Protein AF-A0A819SIY5-F1 (afdb_monomer)

Sequence (99 aa):
MLTITQLSLVILCLYASFCVIHGASVYQMNEEIRQGRAPKTIKRIDAANPDLFDRFIHAHFSGDENLALYINGEWKHGSKTLTNAEKTWLKNNGWKNIG

Structure (mmCIF, N/CA/C/O backbone):
data_AF-A0A819SIY5-F1
#
_entry.id   AF-A0A819SIY5-F1
#
loop_
_atom_site.group_PDB
_atom_site.id
_atom_site.type_symbol
_atom_site.label_atom_id
_atom_site.label_alt_id
_atom_site.label_comp_id
_atom_site.label_asym_id
_atom_site.label_entity_id
_atom_site.label_seq_id
_atom_site.pdbx_PDB_ins_code
_atom_site.Cartn_x
_atom_site.Cartn_y
_atom_site.Cartn_z
_atom_site.occupancy
_atom_site.B_iso_or_equiv
_atom_site.auth_seq_id
_atom_site.auth_comp_id
_atom_site.auth_asym_id
_atom_site.auth_atom_id
_atom_site.pdbx_PDB_model_num
ATOM 1 N N . MET A 1 1 ? 20.844 -46.512 15.394 1.00 36.50 1 MET A N 1
ATOM 2 C CA . MET A 1 1 ? 21.636 -45.265 15.372 1.00 36.50 1 MET A CA 1
ATOM 3 C C . MET A 1 1 ? 21.038 -44.385 14.279 1.00 36.50 1 MET A C 1
ATOM 5 O O . MET A 1 1 ? 21.152 -44.744 13.118 1.00 36.50 1 MET A O 1
ATOM 9 N N . LEU A 1 2 ? 20.273 -43.349 14.636 1.00 39.25 2 LEU A N 1
ATOM 10 C CA . LEU A 1 2 ? 19.668 -42.416 13.674 1.00 39.25 2 LEU A CA 1
ATOM 11 C C . LEU A 1 2 ? 20.675 -41.294 13.408 1.00 39.25 2 LEU A C 1
ATOM 13 O O . LEU A 1 2 ? 20.932 -40.491 14.301 1.00 39.25 2 LEU A O 1
ATOM 17 N N . THR A 1 3 ? 21.256 -41.248 12.211 1.00 39.16 3 THR A N 1
ATOM 18 C CA . THR A 1 3 ? 22.116 -40.139 11.778 1.00 39.16 3 THR A CA 1
ATOM 19 C C . THR A 1 3 ? 21.435 -39.374 10.653 1.00 39.16 3 THR A C 1
ATOM 21 O O . THR A 1 3 ? 21.157 -39.908 9.583 1.00 39.16 3 THR A O 1
ATOM 24 N N . ILE A 1 4 ? 21.137 -38.119 10.968 1.00 52.00 4 ILE A N 1
ATOM 25 C CA . ILE A 1 4 ? 20.565 -37.070 10.129 1.00 52.00 4 ILE A CA 1
ATOM 26 C C . ILE A 1 4 ? 21.578 -36.693 9.047 1.00 52.00 4 ILE A C 1
ATOM 28 O O . ILE A 1 4 ? 22.659 -36.246 9.405 1.00 52.00 4 ILE A O 1
ATOM 32 N N . THR A 1 5 ? 21.206 -36.771 7.769 1.00 42.28 5 THR A N 1
ATOM 33 C CA . THR A 1 5 ? 21.735 -35.895 6.704 1.00 42.28 5 THR A CA 1
ATOM 34 C C . THR A 1 5 ? 20.805 -35.935 5.490 1.00 42.28 5 THR A C 1
ATOM 36 O O . THR A 1 5 ? 21.053 -36.585 4.478 1.00 42.28 5 THR A O 1
ATOM 39 N N . GLN A 1 6 ? 19.693 -35.206 5.588 1.00 43.81 6 GLN A N 1
ATOM 40 C CA . GLN A 1 6 ? 18.851 -34.884 4.441 1.00 43.81 6 GLN A CA 1
ATOM 41 C C . GLN A 1 6 ? 19.560 -33.795 3.619 1.00 43.81 6 GLN A C 1
ATOM 43 O O . GLN A 1 6 ? 19.373 -32.603 3.837 1.00 43.81 6 GLN A O 1
ATOM 48 N N . LEU A 1 7 ? 20.439 -34.218 2.711 1.00 43.56 7 LEU A N 1
ATOM 49 C CA . LEU A 1 7 ? 21.187 -33.335 1.818 1.00 43.56 7 LEU A CA 1
ATOM 50 C C . LEU A 1 7 ? 21.137 -33.910 0.403 1.00 43.56 7 LEU A C 1
ATOM 52 O O . LEU A 1 7 ? 22.104 -34.481 -0.082 1.00 43.56 7 LEU A O 1
ATOM 56 N N . SER A 1 8 ? 19.968 -33.836 -0.235 1.00 45.66 8 SER A N 1
ATOM 57 C CA . SER A 1 8 ? 19.779 -34.138 -1.664 1.00 45.66 8 SER A CA 1
ATOM 58 C C . SER A 1 8 ? 18.423 -33.609 -2.148 1.00 45.66 8 SER A C 1
ATOM 60 O O . SER A 1 8 ? 17.558 -34.373 -2.553 1.00 45.66 8 SER A O 1
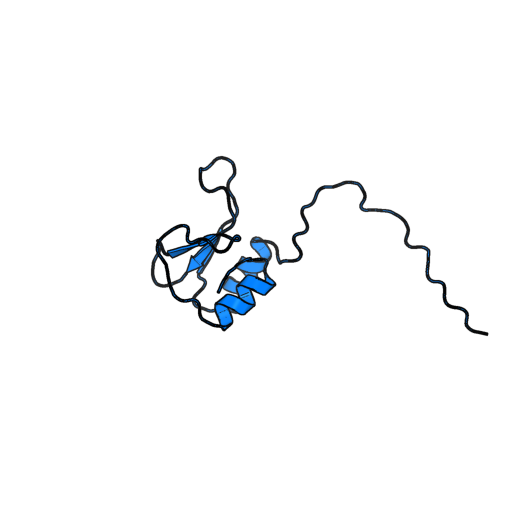ATOM 62 N N . LEU A 1 9 ? 18.219 -32.291 -2.104 1.00 42.25 9 LEU A N 1
ATOM 63 C CA . LEU A 1 9 ? 17.359 -31.625 -3.091 1.00 42.25 9 LEU A CA 1
ATOM 64 C C . LEU A 1 9 ? 18.139 -30.433 -3.648 1.00 42.25 9 LEU A C 1
ATOM 66 O O . LEU A 1 9 ? 17.956 -29.266 -3.319 1.00 42.25 9 LEU A O 1
ATOM 70 N N . VAL A 1 10 ? 19.152 -30.827 -4.400 1.00 38.56 10 VAL A N 1
ATOM 71 C CA . VAL A 1 10 ? 20.087 -30.010 -5.149 1.00 38.56 10 VAL A CA 1
ATOM 72 C C . VAL A 1 10 ? 19.367 -29.530 -6.417 1.00 38.56 10 VAL A C 1
ATOM 74 O O . VAL A 1 10 ? 18.810 -30.340 -7.146 1.00 38.56 10 VAL A O 1
ATOM 77 N N . ILE A 1 11 ? 19.442 -28.221 -6.677 1.00 48.94 11 ILE A N 1
ATOM 78 C CA . ILE A 1 11 ? 19.395 -27.592 -8.010 1.00 48.94 11 ILE A CA 1
ATOM 79 C C . ILE A 1 11 ? 18.053 -27.660 -8.756 1.00 48.94 11 ILE A C 1
ATOM 81 O O . ILE A 1 11 ? 17.778 -28.598 -9.492 1.00 48.94 11 ILE A O 1
ATOM 85 N N . LEU A 1 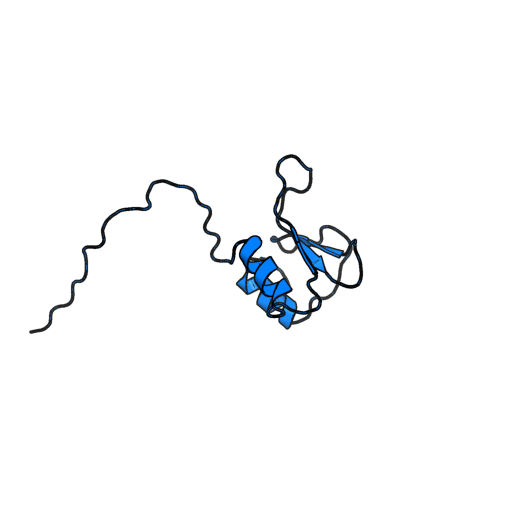12 ? 17.297 -26.559 -8.678 1.00 37.31 12 LEU A N 1
ATOM 86 C CA . LEU A 1 12 ? 16.629 -25.928 -9.830 1.00 37.31 12 LEU A CA 1
AT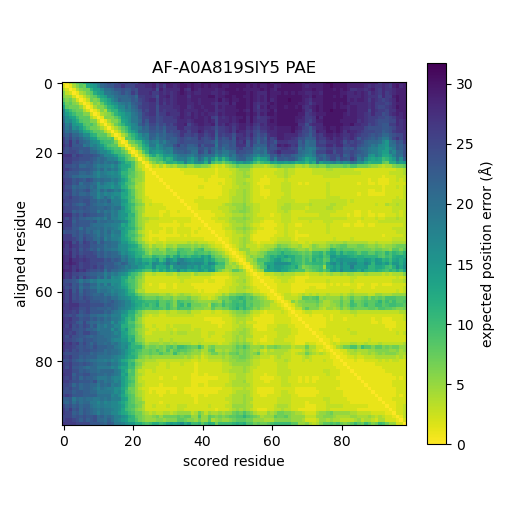OM 87 C C . LEU A 1 12 ? 16.023 -24.583 -9.402 1.00 37.31 12 LEU A C 1
ATOM 89 O O . LEU A 1 12 ? 14.826 -24.476 -9.189 1.00 37.31 12 LEU A O 1
ATOM 93 N N . CYS A 1 13 ? 16.857 -23.554 -9.225 1.00 41.12 13 CYS A N 1
ATOM 94 C CA . CYS A 1 13 ? 16.399 -22.155 -9.320 1.00 41.12 13 CYS A CA 1
ATOM 95 C C . CYS A 1 13 ? 17.559 -21.159 -9.514 1.00 41.12 13 CYS A C 1
ATOM 97 O O . CYS A 1 13 ? 17.509 -20.026 -9.053 1.00 41.12 13 CYS A O 1
ATOM 99 N N . LEU A 1 14 ? 18.620 -21.573 -10.218 1.00 41.28 14 LEU A N 1
ATOM 100 C CA . LEU A 1 14 ? 19.711 -20.680 -10.640 1.00 41.28 14 LEU A CA 1
ATOM 101 C C . LEU A 1 14 ? 19.414 -19.924 -11.954 1.00 41.28 14 LEU A C 1
ATOM 103 O O . LEU A 1 14 ? 20.293 -19.254 -12.476 1.00 41.28 14 LEU A O 1
ATOM 107 N N . TYR A 1 15 ? 18.190 -19.983 -12.487 1.00 44.88 15 TYR A N 1
ATOM 108 C CA . TYR A 1 15 ? 17.820 -19.308 -13.737 1.00 44.88 15 TYR A CA 1
ATOM 109 C C . TYR A 1 15 ? 16.434 -18.676 -13.651 1.00 44.88 15 TYR A C 1
ATOM 111 O O . TYR A 1 15 ? 15.477 -19.141 -14.255 1.00 44.88 15 TYR A O 1
ATOM 119 N N . ALA A 1 16 ? 16.339 -17.611 -12.868 1.00 43.00 16 ALA A N 1
ATOM 120 C CA . ALA A 1 16 ? 15.581 -16.416 -13.207 1.00 43.00 16 ALA A CA 1
ATOM 121 C C . ALA A 1 16 ? 15.811 -15.419 -12.078 1.00 43.00 16 ALA A C 1
ATOM 123 O O . ALA A 1 16 ? 15.543 -15.720 -10.916 1.00 43.00 16 ALA A O 1
ATOM 124 N N . SER A 1 17 ? 16.250 -14.211 -12.412 1.00 45.28 17 SER A N 1
ATOM 125 C CA . SER A 1 17 ? 16.080 -13.047 -11.546 1.00 45.28 17 SER A CA 1
ATOM 126 C C . SER A 1 17 ? 14.587 -12.712 -11.438 1.00 45.28 17 SER A C 1
ATOM 128 O O . SER A 1 17 ? 14.141 -11.652 -11.863 1.00 45.28 17 SER A O 1
ATOM 130 N N . PHE A 1 18 ? 13.787 -13.626 -10.887 1.00 41.88 18 PHE A N 1
ATOM 131 C CA . PHE A 1 18 ? 12.553 -13.260 -10.225 1.00 41.88 18 PHE A CA 1
ATOM 132 C C . PHE A 1 18 ? 12.990 -12.626 -8.919 1.00 41.88 18 PHE A C 1
ATOM 134 O O . PHE A 1 18 ? 13.475 -13.292 -8.007 1.00 41.88 18 PHE A O 1
ATOM 141 N N . CYS A 1 19 ? 12.868 -11.306 -8.865 1.00 38.78 19 CYS A N 1
ATOM 142 C CA . CYS A 1 19 ? 12.917 -10.547 -7.634 1.00 38.78 19 CYS A CA 1
ATOM 143 C C . CYS A 1 19 ? 11.758 -11.031 -6.746 1.00 38.78 19 CYS A C 1
ATOM 14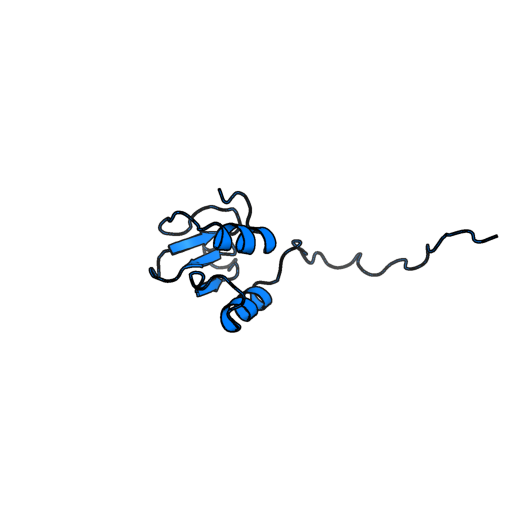5 O O . CYS A 1 19 ? 10.690 -10.424 -6.709 1.00 38.78 19 CYS A O 1
ATOM 147 N N . VAL A 1 20 ? 11.934 -12.172 -6.075 1.00 43.22 20 VAL A N 1
ATOM 148 C CA . VAL A 1 20 ? 11.107 -12.574 -4.943 1.00 43.22 20 VAL A CA 1
ATOM 149 C C . VAL A 1 20 ? 11.515 -11.641 -3.812 1.00 43.22 20 VAL A C 1
ATOM 151 O O . VAL A 1 20 ? 12.336 -11.964 -2.955 1.00 43.22 20 VAL A O 1
ATOM 154 N N . ILE A 1 21 ? 10.968 -10.425 -3.838 1.00 45.47 21 ILE A N 1
ATOM 155 C CA . ILE A 1 21 ? 10.759 -9.694 -2.598 1.00 45.47 21 ILE A CA 1
ATOM 156 C C . ILE A 1 21 ? 9.909 -10.634 -1.741 1.00 45.47 21 ILE A C 1
ATOM 158 O O . ILE A 1 21 ? 8.937 -11.206 -2.223 1.00 45.47 21 ILE A O 1
ATOM 162 N N . HIS A 1 22 ? 10.308 -10.832 -0.492 1.00 48.94 22 HIS A N 1
ATOM 163 C CA . HIS A 1 22 ? 9.665 -11.685 0.511 1.00 48.94 22 HIS A CA 1
ATOM 164 C C . HIS A 1 22 ? 8.248 -11.190 0.925 1.00 48.94 22 HIS A C 1
ATOM 166 O O . HIS A 1 22 ? 7.875 -11.283 2.088 1.00 48.94 22 HIS A O 1
ATOM 172 N N . GLY A 1 23 ? 7.476 -10.617 -0.005 1.00 55.53 23 GLY A N 1
ATOM 173 C CA . GLY A 1 23 ? 6.130 -10.071 0.162 1.00 55.53 23 GLY A CA 1
ATOM 174 C C . GLY A 1 23 ? 5.215 -10.521 -0.982 1.00 55.53 23 GLY A C 1
ATOM 175 O O . GLY A 1 23 ? 5.687 -10.954 -2.036 1.00 55.53 23 GLY A O 1
ATOM 176 N N . ALA A 1 24 ? 3.902 -10.467 -0.760 1.00 65.75 24 ALA A N 1
ATOM 177 C CA . ALA A 1 24 ? 2.918 -10.900 -1.744 1.00 65.75 24 ALA A CA 1
ATOM 178 C C . ALA A 1 24 ? 3.020 -10.081 -3.046 1.00 65.75 24 ALA A C 1
ATOM 180 O O . ALA A 1 24 ? 3.326 -8.889 -3.038 1.00 65.75 24 ALA A O 1
ATOM 181 N N . SER A 1 25 ? 2.739 -10.713 -4.186 1.00 86.25 25 SER A N 1
ATOM 182 C CA . SER A 1 25 ? 2.609 -10.005 -5.466 1.00 86.25 25 SER A CA 1
ATOM 183 C C . SER A 1 25 ? 1.472 -8.975 -5.413 1.00 86.25 25 SER A C 1
ATOM 185 O O . SER A 1 25 ? 0.484 -9.169 -4.705 1.00 86.25 25 SER A O 1
ATOM 187 N N . VAL A 1 26 ? 1.552 -7.916 -6.230 1.00 91.62 26 VAL A N 1
ATOM 188 C CA . VAL A 1 26 ? 0.487 -6.895 -6.352 1.00 91.62 26 VAL A CA 1
ATOM 189 C C . VAL A 1 26 ? -0.886 -7.534 -6.589 1.00 91.62 26 VAL A C 1
ATOM 191 O O . VAL A 1 26 ? -1.884 -7.115 -6.007 1.00 91.62 26 VAL A O 1
ATOM 194 N N . TYR A 1 27 ? -0.932 -8.594 -7.399 1.00 91.50 27 TYR A N 1
ATOM 195 C CA . TYR A 1 27 ? -2.145 -9.372 -7.634 1.00 91.50 27 TYR A CA 1
ATOM 196 C C . TYR A 1 27 ? -2.698 -10.002 -6.345 1.00 91.50 27 TYR A C 1
ATOM 198 O O . TYR A 1 27 ? -3.869 -9.815 -6.026 1.00 91.50 27 TYR A O 1
ATOM 206 N N . GLN A 1 28 ? -1.858 -10.702 -5.575 1.00 92.94 28 GLN A N 1
ATOM 207 C CA . GLN A 1 28 ? -2.264 -11.313 -4.303 1.00 92.94 28 GLN A CA 1
ATOM 208 C C . GLN A 1 28 ? -2.754 -10.264 -3.297 1.00 92.94 28 GLN A C 1
ATOM 210 O O . GLN A 1 28 ? -3.773 -10.479 -2.645 1.00 92.94 28 GLN A O 1
ATOM 215 N N . MET A 1 29 ? -2.082 -9.114 -3.211 1.00 95.12 29 MET A N 1
ATOM 216 C CA . MET A 1 29 ? -2.500 -8.017 -2.334 1.00 95.12 29 MET A CA 1
ATOM 217 C C . MET A 1 29 ? -3.866 -7.449 -2.738 1.00 95.12 29 MET A C 1
ATOM 219 O O . MET A 1 29 ? -4.725 -7.236 -1.885 1.00 95.12 29 MET A O 1
ATOM 223 N N . ASN A 1 30 ? -4.101 -7.238 -4.035 1.00 96.12 30 ASN A N 1
ATOM 224 C CA . ASN A 1 30 ? -5.403 -6.787 -4.529 1.00 96.12 30 ASN A CA 1
ATOM 225 C C . ASN A 1 30 ? -6.504 -7.830 -4.295 1.00 96.12 30 ASN A C 1
ATOM 227 O O . ASN A 1 30 ? -7.632 -7.461 -3.972 1.00 96.12 30 ASN A O 1
ATOM 231 N N . GLU A 1 31 ? -6.183 -9.123 -4.362 1.00 95.81 31 GLU A N 1
ATOM 232 C CA . GLU A 1 31 ? -7.114 -10.179 -3.966 1.00 95.81 31 GLU A CA 1
ATOM 233 C C . GLU A 1 31 ? -7.428 -10.154 -2.465 1.00 95.81 31 GLU A C 1
ATOM 235 O O . GLU A 1 31 ? -8.583 -10.325 -2.083 1.00 95.81 31 GLU A O 1
ATOM 240 N N . GLU A 1 32 ? -6.453 -9.885 -1.593 1.00 95.44 32 GLU A N 1
ATOM 241 C CA . GLU A 1 32 ? -6.716 -9.686 -0.162 1.00 95.44 32 GLU A CA 1
ATOM 242 C C . GLU A 1 32 ? -7.610 -8.476 0.107 1.00 95.44 32 GLU A C 1
ATOM 244 O O . GLU A 1 32 ? -8.509 -8.560 0.946 1.00 95.44 32 GLU A O 1
ATOM 249 N N . ILE A 1 33 ? -7.400 -7.374 -0.618 1.00 96.12 33 ILE A N 1
ATOM 250 C CA . ILE A 1 33 ? -8.255 -6.184 -0.548 1.00 96.12 33 ILE A CA 1
ATOM 251 C C . ILE A 1 33 ? -9.680 -6.539 -0.978 1.00 96.12 33 ILE A C 1
ATOM 253 O O . ILE A 1 33 ? -10.628 -6.293 -0.231 1.00 96.12 33 ILE A O 1
ATOM 257 N N . ARG A 1 34 ? -9.838 -7.196 -2.133 1.00 96.00 34 ARG A N 1
ATOM 258 C CA . ARG A 1 34 ? -11.140 -7.630 -2.660 1.00 96.00 34 ARG A CA 1
ATOM 259 C C . ARG A 1 34 ? -11.868 -8.576 -1.702 1.00 96.00 34 ARG A C 1
ATOM 261 O O . ARG A 1 34 ? -13.087 -8.515 -1.577 1.00 96.00 34 ARG A O 1
ATOM 268 N N . GLN A 1 35 ? -11.124 -9.446 -1.023 1.00 96.38 35 GLN A N 1
ATOM 269 C CA . GLN A 1 35 ? -11.646 -10.404 -0.045 1.00 96.38 35 GLN A CA 1
ATOM 270 C C . GLN A 1 35 ? -11.847 -9.787 1.353 1.00 96.38 35 GLN A C 1
ATOM 272 O O . GLN A 1 35 ? -12.300 -10.481 2.261 1.00 96.38 35 GLN A O 1
ATOM 277 N N . GLY A 1 36 ? -11.521 -8.503 1.549 1.00 95.06 36 GLY A N 1
ATOM 278 C CA . GLY A 1 36 ? -11.675 -7.800 2.826 1.00 95.06 36 GLY A CA 1
ATOM 279 C C . GLY A 1 36 ? -10.688 -8.236 3.913 1.00 95.06 36 GLY A C 1
ATOM 280 O O . GLY A 1 36 ? -10.940 -7.999 5.093 1.00 95.06 36 GLY A O 1
ATOM 281 N N . ARG A 1 37 ? -9.581 -8.886 3.533 1.00 94.31 37 ARG A N 1
ATOM 282 C CA . ARG A 1 37 ? -8.498 -9.29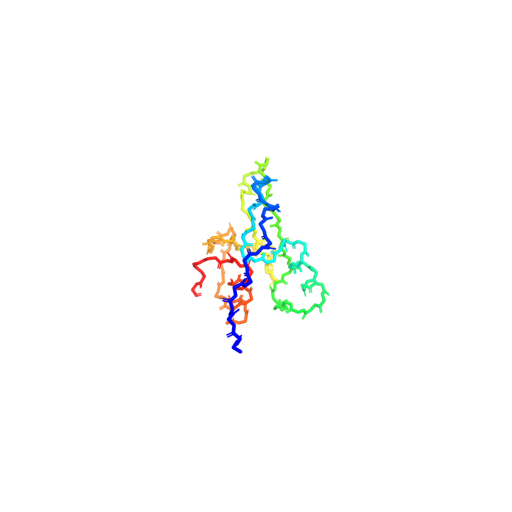5 4.443 1.00 94.31 37 ARG A CA 1
ATOM 283 C C . ARG A 1 37 ? -7.439 -8.211 4.643 1.00 94.31 37 ARG A C 1
ATOM 285 O O . ARG A 1 37 ? -6.684 -8.278 5.609 1.00 94.31 37 ARG A O 1
ATOM 292 N N . ALA A 1 38 ? -7.400 -7.215 3.763 1.00 96.06 38 ALA A N 1
ATOM 293 C CA . ALA A 1 38 ? -6.604 -6.009 3.955 1.00 96.06 38 ALA A CA 1
ATOM 294 C C . ALA A 1 38 ? -7.357 -4.967 4.812 1.00 96.06 38 ALA A C 1
ATOM 296 O O . ALA A 1 38 ? -8.590 -5.006 4.906 1.00 96.06 38 ALA A O 1
ATOM 297 N N . PRO A 1 39 ? -6.652 -3.995 5.420 1.00 96.25 39 PRO A N 1
ATOM 298 C CA . PRO A 1 39 ? -7.287 -2.843 6.053 1.00 96.25 39 PRO A CA 1
ATOM 299 C C . PRO A 1 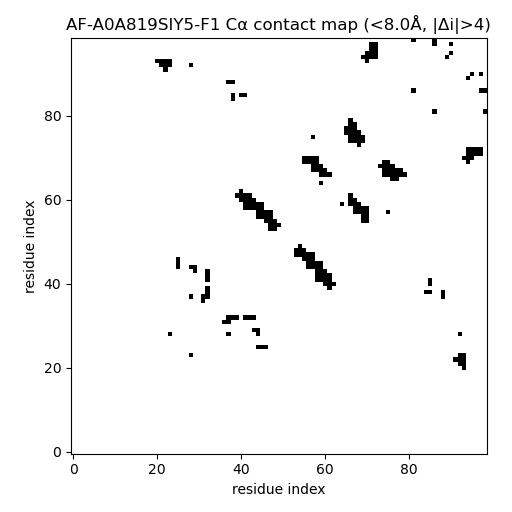39 ? -8.260 -2.135 5.098 1.00 96.25 39 PRO A C 1
ATOM 301 O O . PRO A 1 39 ? -7.891 -1.786 3.980 1.00 96.25 39 PRO A O 1
ATOM 304 N N . LYS A 1 40 ? -9.490 -1.861 5.555 1.00 93.81 40 LYS A N 1
ATOM 305 C CA . LYS A 1 40 ? -10.569 -1.252 4.738 1.00 93.81 40 LYS A CA 1
ATOM 306 C C . LYS A 1 40 ? -10.218 0.119 4.143 1.00 93.81 40 LYS A C 1
ATOM 308 O O . LYS A 1 40 ? -10.880 0.602 3.227 1.00 93.81 40 LYS A O 1
ATOM 313 N N . THR A 1 41 ? -9.217 0.776 4.714 1.00 94.12 41 THR A N 1
ATOM 314 C CA . THR A 1 41 ? -8.702 2.072 4.279 1.00 94.12 41 THR A CA 1
ATOM 315 C C . THR A 1 41 ? -7.707 1.967 3.127 1.00 94.12 41 THR A C 1
ATOM 317 O O . THR A 1 41 ? -7.329 3.003 2.596 1.00 94.12 41 THR A O 1
ATOM 320 N N . ILE A 1 42 ? -7.291 0.766 2.721 1.00 95.00 42 ILE A N 1
ATOM 321 C CA . ILE A 1 42 ? -6.471 0.533 1.529 1.00 95.00 42 ILE A CA 1
ATOM 322 C C . ILE A 1 42 ? -7.407 0.124 0.389 1.00 95.00 42 ILE A C 1
ATOM 324 O O . ILE A 1 42 ? -8.106 -0.883 0.478 1.00 95.00 42 ILE A O 1
ATOM 328 N N . LYS A 1 43 ? -7.433 0.927 -0.679 1.00 95.69 43 LYS A N 1
ATOM 329 C CA . LYS A 1 43 ? -8.359 0.780 -1.811 1.00 95.69 43 LYS A CA 1
ATOM 330 C C . LYS A 1 43 ? -7.832 -0.189 -2.865 1.00 95.69 43 LY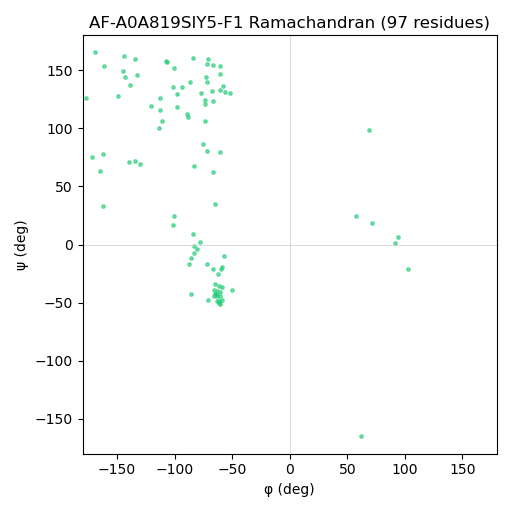S A C 1
ATOM 332 O O . LYS A 1 43 ? -8.611 -0.963 -3.411 1.00 95.69 43 LYS A O 1
ATOM 337 N N . ARG A 1 44 ? -6.539 -0.103 -3.190 1.00 95.00 44 ARG A N 1
ATOM 338 C CA . ARG A 1 44 ? -5.846 -0.962 -4.166 1.00 95.00 44 ARG A CA 1
ATOM 339 C C . ARG A 1 44 ? -4.334 -0.762 -4.105 1.00 95.00 44 ARG A C 1
ATOM 341 O O . ARG A 1 44 ? -3.860 0.242 -3.570 1.00 95.00 44 ARG A O 1
ATOM 348 N N . ILE A 1 45 ? -3.609 -1.686 -4.719 1.00 95.19 45 ILE A N 1
ATOM 349 C CA . ILE A 1 45 ? -2.177 -1.596 -4.995 1.00 95.19 45 ILE A CA 1
ATOM 350 C C . ILE A 1 45 ? -1.974 -1.492 -6.501 1.00 95.19 45 ILE A C 1
ATOM 352 O O . ILE A 1 45 ? -2.431 -2.361 -7.247 1.00 95.19 45 ILE A O 1
ATOM 356 N N . ASP A 1 46 ? -1.248 -0.466 -6.928 1.00 92.31 46 ASP A N 1
ATOM 357 C CA . ASP A 1 46 ? -0.874 -0.281 -8.326 1.00 92.31 46 ASP A CA 1
ATOM 358 C C . ASP A 1 46 ? 0.582 -0.737 -8.516 1.00 92.31 46 ASP A C 1
ATOM 360 O O . ASP A 1 46 ? 1.462 -0.471 -7.688 1.00 92.31 46 ASP A O 1
ATOM 364 N N . ALA A 1 47 ? 0.828 -1.487 -9.592 1.00 89.94 47 ALA A N 1
ATOM 365 C CA . ALA A 1 47 ? 2.164 -1.950 -9.946 1.00 89.94 47 ALA A CA 1
ATOM 366 C C . ALA A 1 47 ? 3.023 -0.792 -10.471 1.00 89.94 47 ALA A C 1
ATOM 368 O O . ALA A 1 47 ? 2.502 0.186 -11.005 1.00 89.94 47 ALA A O 1
ATOM 369 N N . ALA A 1 48 ? 4.346 -0.928 -10.358 1.00 86.06 48 ALA A N 1
ATOM 370 C CA . ALA A 1 48 ? 5.261 -0.005 -11.018 1.00 86.06 48 ALA A CA 1
ATOM 371 C C . ALA A 1 48 ? 5.040 -0.060 -12.535 1.00 86.06 48 ALA A C 1
ATOM 373 O O . ALA A 1 48 ? 4.993 -1.151 -13.110 1.00 86.06 48 ALA A O 1
ATOM 374 N N . ASN A 1 49 ? 4.945 1.103 -13.177 1.00 81.12 49 ASN A N 1
ATOM 375 C CA . ASN A 1 49 ? 4.933 1.193 -14.628 1.00 81.12 49 ASN A CA 1
ATOM 376 C C . ASN A 1 49 ? 6.248 1.844 -15.083 1.00 81.12 49 ASN A C 1
ATOM 378 O O . ASN A 1 49 ? 6.415 3.047 -14.889 1.00 81.12 49 ASN A O 1
ATOM 382 N N . PRO A 1 50 ? 7.190 1.077 -15.660 1.00 70.50 50 PRO A N 1
ATOM 383 C CA . PRO A 1 50 ? 8.498 1.599 -16.052 1.00 70.50 50 PRO A CA 1
ATOM 384 C C . PRO A 1 50 ? 8.430 2.624 -17.195 1.00 70.50 50 PRO A C 1
ATOM 386 O O . PRO A 1 50 ? 9.353 3.426 -17.325 1.00 70.50 50 PRO A O 1
ATOM 389 N N . ASP A 1 51 ? 7.348 2.625 -17.979 1.00 73.88 51 ASP A N 1
ATOM 390 C CA . ASP A 1 51 ? 7.140 3.548 -19.102 1.00 73.88 51 ASP A CA 1
ATOM 391 C C . ASP A 1 51 ? 6.524 4.883 -18.656 1.00 73.88 51 ASP A C 1
ATOM 393 O O . ASP A 1 51 ? 6.485 5.854 -19.412 1.00 73.88 51 ASP A O 1
ATOM 397 N N . LEU A 1 52 ? 6.051 4.952 -17.410 1.00 65.00 52 LEU A N 1
ATOM 398 C CA . LEU A 1 52 ? 5.547 6.166 -16.787 1.00 65.00 52 LEU A CA 1
ATOM 399 C C . LEU A 1 52 ? 6.556 6.650 -15.738 1.00 65.00 52 LEU A C 1
ATOM 401 O O . LEU A 1 52 ? 7.336 5.884 -15.178 1.00 65.00 52 LEU A O 1
ATOM 405 N N . PHE A 1 53 ? 6.512 7.938 -15.390 1.00 61.72 53 PHE A N 1
ATOM 406 C CA . PHE A 1 53 ? 7.289 8.477 -14.260 1.00 61.72 53 PHE A CA 1
ATOM 407 C C . PHE A 1 53 ? 6.989 7.770 -12.915 1.00 61.72 53 PHE A C 1
ATOM 409 O O . PHE A 1 53 ? 7.709 7.971 -11.937 1.00 61.72 53 PHE A O 1
ATOM 416 N N . ASP A 1 54 ? 5.958 6.922 -12.880 1.00 65.81 54 ASP A N 1
ATOM 417 C CA . ASP A 1 54 ? 5.461 6.142 -11.753 1.00 65.81 54 ASP A CA 1
ATOM 418 C C . ASP A 1 54 ? 6.239 4.828 -11.558 1.00 65.81 54 ASP A C 1
ATOM 420 O O . ASP A 1 54 ? 5.754 3.712 -11.766 1.00 65.81 54 ASP A O 1
ATOM 424 N N . ARG A 1 55 ? 7.508 4.987 -11.178 1.00 73.50 55 ARG A N 1
ATOM 425 C CA . ARG A 1 55 ? 8.511 3.911 -11.171 1.00 73.50 55 ARG A CA 1
ATOM 426 C C . ARG A 1 55 ? 8.412 2.937 -9.996 1.00 73.50 55 ARG A C 1
ATOM 428 O O . ARG A 1 55 ? 9.239 2.032 -9.893 1.00 73.50 55 ARG A O 1
ATOM 435 N N . PHE A 1 56 ? 7.430 3.092 -9.111 1.00 87.56 56 PHE A N 1
ATOM 436 C CA . PHE A 1 56 ? 7.322 2.285 -7.900 1.00 87.56 56 PHE A CA 1
ATOM 437 C C . PHE A 1 56 ? 5.910 1.750 -7.685 1.00 87.56 56 PHE A C 1
ATOM 439 O O . PHE A 1 56 ? 4.909 2.416 -7.946 1.00 87.56 56 PHE A O 1
ATOM 446 N N . ILE A 1 57 ? 5.850 0.545 -7.119 1.00 92.19 57 ILE A N 1
ATOM 447 C CA . ILE A 1 57 ? 4.619 -0.004 -6.552 1.00 92.19 57 ILE A CA 1
ATOM 448 C C . ILE A 1 57 ? 4.123 0.965 -5.473 1.00 92.19 57 ILE A C 1
ATOM 450 O O . ILE A 1 57 ? 4.921 1.445 -4.662 1.00 92.19 57 ILE A O 1
ATOM 454 N N . HIS A 1 58 ? 2.822 1.244 -5.449 1.00 93.12 58 HIS A N 1
ATOM 455 C CA . HIS A 1 58 ? 2.226 2.135 -4.457 1.00 93.12 58 HIS A CA 1
ATOM 456 C C . HIS A 1 58 ? 0.825 1.698 -4.035 1.00 93.12 58 HIS A C 1
ATOM 458 O O . HIS A 1 58 ? 0.070 1.098 -4.799 1.00 93.12 58 HIS A O 1
ATOM 464 N N . ALA A 1 59 ? 0.488 2.012 -2.788 1.00 94.88 59 ALA A N 1
ATOM 465 C CA . ALA A 1 59 ? -0.812 1.750 -2.196 1.00 94.88 59 ALA A CA 1
ATOM 466 C C . ALA A 1 59 ? -1.677 3.009 -2.267 1.00 94.88 59 ALA A C 1
ATOM 468 O O . ALA A 1 59 ? -1.237 4.073 -1.835 1.00 94.88 59 ALA A O 1
ATOM 469 N N . HIS A 1 60 ? -2.904 2.873 -2.770 1.00 95.12 60 HIS A N 1
ATOM 470 C CA . HIS A 1 60 ? -3.927 3.922 -2.741 1.00 95.12 60 HIS A CA 1
ATOM 471 C C . HIS A 1 60 ? -4.818 3.756 -1.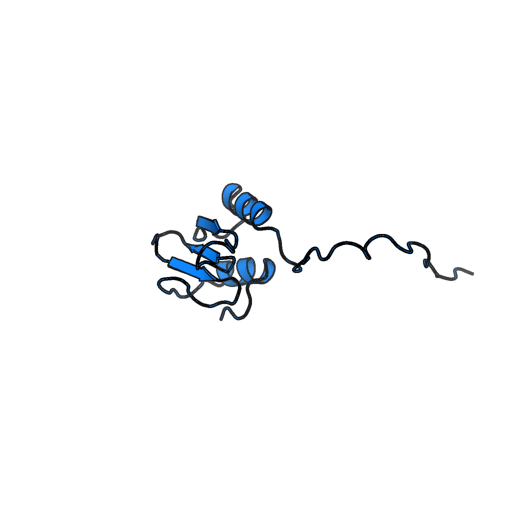518 1.00 95.12 60 HIS A C 1
ATOM 473 O O . HIS A 1 60 ? -5.279 2.647 -1.229 1.00 95.12 60 HIS A O 1
ATOM 479 N N . PHE A 1 61 ? -5.110 4.858 -0.833 1.00 94.88 61 PHE A N 1
ATOM 480 C CA . PHE A 1 61 ? -5.975 4.856 0.343 1.00 94.88 61 PHE A CA 1
ATOM 481 C C . PHE A 1 61 ? -7.394 5.330 0.009 1.00 94.88 61 PHE A C 1
ATOM 483 O O . PHE A 1 61 ? -7.631 6.097 -0.919 1.00 94.88 61 PHE A O 1
ATOM 490 N N . SER A 1 62 ? -8.368 4.843 0.770 1.00 90.38 62 SER A N 1
ATOM 491 C CA . SER A 1 62 ? -9.761 5.277 0.695 1.00 90.38 62 SER A CA 1
ATOM 492 C C . SER A 1 62 ? -9.917 6.680 1.291 1.00 90.38 62 SER A C 1
ATOM 494 O O . SER A 1 62 ? -9.292 6.997 2.302 1.00 90.38 62 SER A O 1
ATOM 496 N N . GLY A 1 63 ? -10.806 7.490 0.711 1.00 81.62 63 GLY A N 1
ATOM 497 C CA . GLY A 1 63 ? -11.155 8.827 1.212 1.00 81.62 63 GLY A CA 1
ATOM 498 C C . GLY A 1 63 ? -10.519 9.988 0.446 1.00 81.62 63 GLY A C 1
ATOM 499 O O . GLY A 1 63 ? -11.078 11.078 0.470 1.00 81.62 63 GLY A O 1
ATOM 500 N N . ASP A 1 64 ? -9.425 9.752 -0.280 1.00 79.56 64 ASP A N 1
ATOM 501 C CA . ASP A 1 64 ? -8.816 10.726 -1.191 1.00 79.56 64 ASP A CA 1
ATOM 502 C C . ASP A 1 64 ? -8.141 9.983 -2.353 1.00 79.56 64 ASP A C 1
ATOM 504 O O . ASP A 1 64 ? -7.353 9.062 -2.141 1.00 79.56 64 ASP A O 1
ATOM 508 N N . GLU A 1 65 ? -8.465 10.361 -3.589 1.00 75.12 65 GLU A N 1
ATOM 509 C CA . GLU A 1 65 ? -7.879 9.750 -4.788 1.00 75.12 65 GLU A CA 1
ATOM 510 C C . GLU A 1 65 ? -6.415 10.155 -5.006 1.00 75.12 65 GLU A C 1
ATOM 512 O O . GLU A 1 65 ? -5.685 9.466 -5.716 1.00 75.12 65 GLU A O 1
ATOM 517 N N . ASN A 1 66 ? -5.970 11.227 -4.346 1.00 84.06 66 ASN A N 1
ATOM 518 C CA . ASN A 1 66 ? -4.602 11.728 -4.365 1.00 84.06 66 ASN A CA 1
ATOM 519 C C . ASN A 1 66 ? -3.813 11.324 -3.114 1.00 84.06 66 ASN A C 1
ATOM 521 O O . ASN A 1 66 ? -2.857 12.002 -2.747 1.00 84.06 66 ASN A O 1
ATOM 525 N N . LEU A 1 67 ? -4.188 10.236 -2.439 1.00 93.00 67 LEU A N 1
ATOM 526 C CA . LEU A 1 67 ? -3.451 9.735 -1.286 1.00 93.00 67 LEU A CA 1
ATOM 527 C C . LEU A 1 67 ? -2.824 8.379 -1.598 1.00 93.00 67 LEU A C 1
ATOM 529 O O . LEU A 1 67 ? -3.481 7.334 -1.547 1.00 93.00 67 LEU A O 1
ATOM 533 N N . ALA A 1 68 ? -1.527 8.409 -1.903 1.00 93.31 68 ALA A N 1
ATOM 534 C CA . ALA A 1 68 ? -0.792 7.236 -2.352 1.00 93.31 68 ALA A CA 1
ATOM 535 C C . ALA A 1 68 ? 0.599 7.139 -1.720 1.00 93.31 68 ALA A C 1
ATOM 537 O O . ALA A 1 68 ? 1.331 8.126 -1.649 1.00 93.31 68 ALA A O 1
ATOM 538 N N . LEU A 1 69 ? 0.976 5.931 -1.299 1.00 94.50 69 LEU A N 1
ATOM 539 C CA . LEU A 1 69 ? 2.236 5.645 -0.610 1.00 94.50 69 LEU A CA 1
ATOM 540 C C . LEU A 1 69 ? 3.069 4.639 -1.399 1.00 94.50 69 LEU A C 1
ATOM 542 O O . LEU A 1 69 ? 2.645 3.495 -1.586 1.00 94.50 69 LEU A O 1
ATOM 546 N N . TYR A 1 70 ? 4.265 5.040 -1.812 1.00 93.31 70 TYR A N 1
ATOM 547 C CA . TYR A 1 70 ? 5.220 4.160 -2.472 1.00 93.31 70 TYR A CA 1
ATOM 548 C C . TYR A 1 70 ? 5.733 3.064 -1.533 1.00 93.31 70 TYR A C 1
ATOM 550 O O . TYR A 1 70 ? 5.787 3.227 -0.313 1.00 93.31 70 TYR A O 1
ATOM 558 N N . ILE A 1 71 ? 6.162 1.942 -2.115 1.00 92.44 71 ILE A N 1
ATOM 559 C CA . ILE A 1 71 ? 6.717 0.784 -1.393 1.00 92.44 71 ILE A CA 1
ATOM 560 C C . ILE A 1 71 ? 7.969 1.111 -0.558 1.00 92.44 71 ILE A C 1
ATOM 562 O O . ILE A 1 71 ? 8.291 0.404 0.396 1.00 92.44 71 ILE A O 1
ATOM 566 N N . ASN A 1 72 ? 8.676 2.197 -0.874 1.00 91.19 72 ASN A N 1
ATOM 567 C CA . ASN A 1 72 ? 9.820 2.681 -0.097 1.00 91.19 72 ASN A CA 1
ATOM 568 C C . ASN A 1 72 ? 9.422 3.500 1.151 1.00 91.19 72 ASN A C 1
ATOM 570 O O . ASN A 1 72 ? 10.311 3.881 1.912 1.00 91.19 72 ASN A O 1
ATOM 574 N N . GLY A 1 73 ? 8.124 3.755 1.351 1.00 91.56 73 GLY A N 1
ATOM 575 C CA . GLY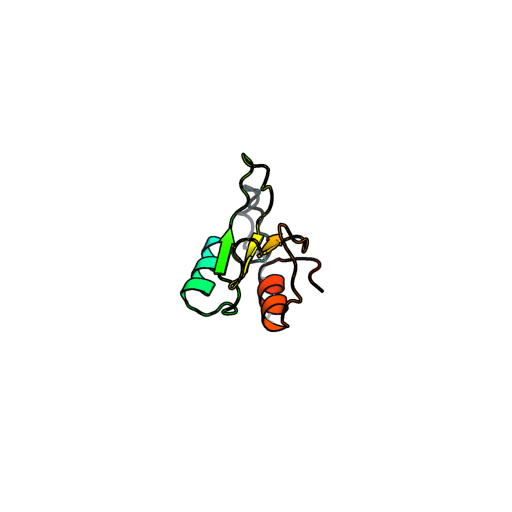 A 1 73 ? 7.582 4.525 2.469 1.00 91.56 73 GLY A CA 1
ATOM 576 C C . GLY A 1 73 ? 7.421 6.023 2.203 1.00 91.56 73 GLY A C 1
ATOM 577 O O . GLY A 1 73 ? 6.970 6.741 3.092 1.00 91.56 73 GLY A O 1
ATOM 578 N N . GLU A 1 74 ? 7.746 6.503 1.002 1.00 92.69 74 GLU A N 1
ATOM 579 C CA . GLU A 1 74 ? 7.538 7.899 0.615 1.00 92.69 74 GLU A CA 1
ATOM 580 C C . GLU A 1 74 ? 6.132 8.116 0.052 1.00 92.69 74 GLU A C 1
ATOM 582 O O . GLU A 1 74 ? 5.605 7.302 -0.712 1.00 92.69 74 GLU A O 1
ATOM 587 N N . TRP A 1 75 ? 5.506 9.234 0.413 1.00 91.69 75 TRP A N 1
ATOM 588 C CA . TRP A 1 75 ? 4.211 9.604 -0.147 1.00 91.69 75 TRP A CA 1
ATOM 589 C C . TRP A 1 75 ? 4.376 10.080 -1.589 1.00 91.69 75 TRP A C 1
ATOM 591 O O . TRP A 1 75 ? 5.114 11.022 -1.867 1.00 91.69 75 TRP A O 1
ATOM 601 N N . LYS A 1 76 ? 3.653 9.436 -2.505 1.00 86.62 76 LYS A N 1
ATOM 602 C CA . LYS A 1 76 ? 3.541 9.848 -3.906 1.00 86.62 76 LYS A CA 1
ATOM 603 C C . LYS A 1 76 ? 2.713 11.124 -4.026 1.00 86.62 76 LYS A C 1
ATOM 605 O O . LYS A 1 76 ? 3.106 12.071 -4.700 1.00 86.62 76 LYS A O 1
ATOM 610 N N . HIS A 1 77 ? 1.564 11.124 -3.361 1.00 84.06 77 HIS A N 1
ATOM 611 C CA . HIS A 1 77 ? 0.641 12.247 -3.290 1.00 84.06 77 HIS A CA 1
ATOM 612 C C . HIS A 1 77 ? 0.024 12.298 -1.889 1.00 84.06 77 HIS A C 1
ATOM 614 O O . HIS A 1 77 ? -0.220 11.251 -1.275 1.00 84.06 77 HIS A O 1
ATOM 620 N N . GLY A 1 78 ? -0.212 13.518 -1.399 1.00 87.25 78 GLY A N 1
ATOM 621 C CA . GLY A 1 78 ? -0.777 13.762 -0.075 1.00 87.25 78 GLY A CA 1
ATOM 622 C C . GLY A 1 78 ? 0.103 13.239 1.063 1.00 87.25 78 GLY A C 1
ATOM 623 O O . GLY A 1 78 ? 1.282 12.946 0.890 1.00 87.25 78 GLY A O 1
ATOM 624 N N . SER A 1 79 ? -0.475 13.144 2.257 1.00 89.62 79 SER A N 1
ATOM 625 C CA . SER A 1 79 ? 0.069 12.340 3.352 1.00 89.62 79 SER A CA 1
ATOM 626 C C . SER A 1 79 ? -1.015 12.075 4.390 1.00 89.62 79 SER A C 1
ATOM 628 O O . SER A 1 79 ? -1.958 12.853 4.536 1.00 89.62 79 SER A O 1
ATOM 630 N N . LYS A 1 80 ? -0.879 10.975 5.131 1.00 91.44 80 LYS A N 1
ATOM 631 C CA . LYS A 1 80 ? -1.669 10.726 6.340 1.00 91.44 80 LYS A CA 1
ATOM 632 C C . LYS A 1 80 ? -0.837 10.008 7.387 1.00 91.44 80 LYS A C 1
ATOM 634 O O . LYS A 1 80 ? 0.147 9.338 7.081 1.00 91.44 80 LYS A O 1
ATOM 639 N N . THR A 1 81 ? -1.299 10.057 8.628 1.00 93.00 81 THR A N 1
ATOM 640 C CA . THR A 1 81 ? -0.828 9.126 9.651 1.00 93.00 81 THR A CA 1
ATOM 641 C C . THR A 1 81 ? -1.424 7.747 9.382 1.00 93.00 81 THR A C 1
ATOM 643 O O . THR A 1 81 ? -2.645 7.583 9.344 1.00 93.00 81 THR A O 1
ATOM 646 N N . LEU A 1 82 ? -0.564 6.750 9.180 1.00 94.06 82 LEU A N 1
ATOM 647 C CA . LEU A 1 82 ? -0.993 5.360 9.051 1.00 94.06 82 LEU A CA 1
ATOM 648 C C . LEU A 1 82 ? -1.441 4.815 10.412 1.00 94.06 82 LEU A C 1
ATOM 650 O O . LEU A 1 82 ? -0.806 5.050 11.441 1.00 94.06 82 LEU A O 1
ATOM 654 N N . THR A 1 83 ? -2.512 4.035 10.407 1.00 95.25 83 THR A N 1
ATOM 655 C CA . THR A 1 83 ? -2.934 3.207 11.538 1.00 95.25 83 THR A CA 1
ATOM 656 C C . THR A 1 83 ? -1.973 2.034 11.728 1.00 95.25 83 THR A C 1
ATOM 658 O O . THR A 1 83 ? -1.280 1.613 10.800 1.00 95.25 83 THR A O 1
ATOM 661 N N . ASN A 1 84 ? -1.957 1.440 12.922 1.00 95.56 84 ASN A N 1
ATOM 662 C CA . ASN A 1 84 ? -1.109 0.273 13.185 1.00 95.56 84 ASN A CA 1
ATOM 663 C C . ASN A 1 84 ? -1.460 -0.922 12.281 1.00 95.56 84 ASN A C 1
ATOM 665 O O . ASN A 1 84 ? -0.558 -1.619 11.829 1.00 95.56 84 ASN A O 1
ATOM 669 N N . ALA A 1 85 ? -2.743 -1.123 11.959 1.00 95.38 85 ALA A N 1
ATOM 670 C CA . ALA A 1 85 ? -3.175 -2.184 11.049 1.00 95.38 85 ALA A CA 1
ATOM 671 C C . ALA A 1 85 ? -2.643 -1.975 9.620 1.00 95.38 85 ALA A C 1
ATOM 673 O O . ALA A 1 85 ? -2.151 -2.922 9.009 1.00 95.38 85 ALA A O 1
ATOM 674 N N . GLU A 1 86 ? -2.679 -0.736 9.113 1.00 96.06 86 GLU A N 1
ATOM 675 C CA . GLU A 1 86 ? -2.079 -0.381 7.819 1.00 96.06 86 GLU A CA 1
ATOM 676 C C . GLU A 1 86 ? -0.571 -0.625 7.830 1.00 96.06 86 GLU A C 1
ATOM 678 O O . GLU A 1 86 ? -0.063 -1.298 6.939 1.00 96.06 86 GLU A O 1
ATOM 683 N N . LYS A 1 87 ? 0.144 -0.154 8.862 1.00 96.06 87 LYS A N 1
ATOM 684 C CA . LYS A 1 87 ? 1.597 -0.355 8.978 1.00 96.06 87 LYS A CA 1
ATOM 685 C C . LYS A 1 87 ? 1.967 -1.833 8.994 1.00 96.06 87 LYS A C 1
ATOM 687 O O . LYS A 1 87 ? 2.877 -2.230 8.276 1.00 96.06 87 LYS A O 1
ATOM 692 N N . THR A 1 88 ? 1.282 -2.642 9.799 1.00 94.81 88 THR A N 1
ATOM 693 C CA . THR A 1 88 ? 1.557 -4.081 9.892 1.00 94.81 88 THR A CA 1
ATOM 694 C C . THR A 1 88 ? 1.299 -4.774 8.561 1.00 94.81 88 THR A C 1
ATOM 696 O O . THR A 1 88 ? 2.168 -5.493 8.076 1.00 94.81 88 THR A O 1
ATOM 699 N N . TRP A 1 89 ? 0.145 -4.529 7.935 1.00 95.12 89 TRP A N 1
ATOM 700 C CA . TRP A 1 89 ? -0.189 -5.167 6.662 1.00 95.12 89 TRP A CA 1
ATOM 701 C C . TRP A 1 89 ? 0.770 -4.746 5.539 1.00 95.12 89 TRP A C 1
ATOM 703 O O . TRP A 1 89 ? 1.255 -5.597 4.799 1.00 95.12 89 TRP A O 1
ATOM 713 N N . LEU A 1 90 ? 1.118 -3.460 5.448 1.00 94.94 90 LEU A N 1
ATOM 714 C CA . LEU A 1 90 ? 2.065 -2.953 4.452 1.00 94.94 90 LEU A CA 1
ATOM 715 C C . LEU A 1 90 ? 3.484 -3.505 4.677 1.00 94.94 90 LEU A C 1
ATOM 717 O O . LEU A 1 90 ? 4.112 -3.958 3.722 1.00 94.94 90 LEU A O 1
ATOM 721 N N . LYS A 1 91 ? 3.982 -3.538 5.925 1.00 94.00 91 LYS A N 1
ATOM 722 C CA . LYS A 1 91 ? 5.299 -4.122 6.257 1.00 94.00 91 LYS A CA 1
ATOM 723 C C . LYS A 1 91 ? 5.369 -5.606 5.900 1.00 94.00 91 LYS A C 1
ATOM 725 O O . LYS A 1 91 ? 6.345 -6.030 5.286 1.00 94.00 91 LYS A O 1
ATOM 730 N N . ASN A 1 92 ? 4.322 -6.371 6.216 1.00 92.44 92 ASN A N 1
ATOM 731 C CA . ASN A 1 92 ? 4.229 -7.791 5.860 1.00 92.44 92 ASN A CA 1
ATOM 732 C C . ASN A 1 92 ? 4.236 -8.018 4.339 1.00 92.44 92 ASN A C 1
ATOM 734 O O . ASN A 1 92 ? 4.653 -9.074 3.877 1.00 92.44 92 ASN A O 1
ATOM 738 N N . ASN A 1 93 ? 3.813 -7.016 3.567 1.00 92.50 93 ASN A N 1
ATOM 739 C CA . ASN A 1 93 ? 3.809 -7.039 2.108 1.00 92.50 93 ASN A CA 1
ATOM 740 C C . ASN A 1 93 ? 4.978 -6.264 1.475 1.00 92.50 93 ASN A C 1
ATOM 742 O O . ASN A 1 93 ? 4.960 -5.961 0.285 1.00 92.50 93 ASN A O 1
ATOM 746 N N . GLY A 1 94 ? 6.025 -5.964 2.248 1.00 90.69 94 GLY A N 1
ATOM 747 C CA . GLY A 1 94 ? 7.290 -5.461 1.716 1.00 90.69 94 GLY A CA 1
ATOM 748 C C . GLY A 1 94 ? 7.452 -3.941 1.684 1.00 90.69 94 GLY A C 1
ATOM 749 O O . GLY A 1 94 ? 8.480 -3.480 1.184 1.00 90.69 94 GLY A O 1
ATOM 750 N N . TRP A 1 95 ? 6.520 -3.158 2.244 1.00 92.69 95 TRP A N 1
ATOM 751 C CA . TRP A 1 95 ? 6.750 -1.723 2.436 1.00 92.69 95 TRP A CA 1
ATOM 752 C C . TRP A 1 95 ? 7.849 -1.496 3.468 1.00 92.69 95 TRP A C 1
ATOM 754 O O . TRP A 1 95 ? 7.830 -2.054 4.569 1.00 92.69 95 TRP A O 1
ATOM 764 N N . LYS A 1 96 ? 8.789 -0.623 3.121 1.00 87.75 96 LYS A N 1
ATOM 765 C CA . LYS A 1 96 ? 9.928 -0.260 3.968 1.00 87.75 96 LYS A CA 1
ATOM 766 C C . LYS A 1 96 ? 9.736 1.145 4.531 1.00 87.75 96 LYS A C 1
ATOM 768 O O . LYS A 1 96 ? 8.991 1.939 3.977 1.00 87.75 96 LYS A O 1
ATOM 773 N N . ASN A 1 97 ? 10.402 1.434 5.648 1.00 87.56 97 ASN A N 1
ATOM 774 C CA . ASN A 1 97 ? 10.505 2.780 6.232 1.00 87.56 97 ASN A CA 1
ATOM 775 C C . ASN A 1 97 ? 9.173 3.480 6.577 1.00 87.56 97 ASN A C 1
ATOM 777 O O . ASN A 1 97 ? 9.133 4.702 6.674 1.00 87.56 97 ASN A O 1
ATOM 781 N N . ILE A 1 98 ? 8.092 2.728 6.816 1.00 86.12 98 ILE A N 1
ATOM 782 C CA . ILE A 1 98 ? 6.824 3.303 7.287 1.00 86.12 98 ILE A CA 1
ATOM 783 C C . ILE A 1 98 ? 6.794 3.358 8.825 1.00 86.12 98 ILE A C 1
ATOM 785 O O . ILE A 1 98 ? 6.826 2.324 9.512 1.00 86.12 98 ILE A O 1
ATOM 789 N N . GLY A 1 99 ? 6.812 4.590 9.343 1.00 70.69 99 GLY A N 1
ATOM 790 C CA . GLY A 1 99 ? 6.804 4.946 10.767 1.00 70.69 99 GLY A CA 1
ATOM 791 C C . GLY A 1 99 ? 5.420 4.934 11.378 1.00 70.69 99 GLY A C 1
ATOM 792 O O . GLY A 1 99 ? 4.448 5.355 10.717 1.00 70.69 99 GLY A O 1
#

Secondary structure (DSSP, 8-state):
-----------S-SS------SS--HHHHHHHHHTT-S-TTEEEEEPP-TTSS--S-EEEETT-TT-EEETTS-EEES--PPPHHHHHHHHHTT--S--

Nearest PDB structures (foldseek):
  9asn-assembly1_B  TM=3.047E-01  e=7.975E+00  Homo sapiens

Solvent-accessible surface area (backbone atoms only — not comparable to full-atom values): 6204 Å² total; per-residue (Å²): 136,90,79,90,76,96,80,82,87,75,86,90,76,95,82,63,94,68,81,74,60,92,30,64,52,57,66,56,51,38,50,32,39,75,70,63,74,39,55,87,53,48,67,45,54,48,71,50,37,84,94,44,96,50,69,51,37,29,41,34,36,57,96,41,97,57,30,28,37,29,41,70,43,49,60,75,32,67,84,78,87,70,51,71,66,49,49,52,56,40,44,62,44,57,36,34,81,72,122

pLDDT: mean 78.73, std 20.91, range [36.5, 96.38]

Mean predicted aligned error: 10.92 Å

Foldseek 3Di:
DDDDDPDPPDDDDPDDPPPPPVADDQVVVQVCCVVVVADVQFNGWDQADPVDPRRFIWTQTPPDRQFIAGLQGDTPGDDDQDDPRNVVNSVRRRRHDHD

Organism: NCBI:txid433720

Radius of gyration: 17.96 Å; Cα contacts (8 Å, |Δi|>4): 124; chains: 1; bounding box: 34×59×34 Å

=== Feature glossary ===
The features interleaved in this record are:

— What the protein is —

Sequence gives the chain of amino acids in standard one-letter code (A=alanine, C=cysteine, …, Y=tyrosine), read N→C. It is the only feature that is directly encoded by the gene; all structural features are derived from the folded form of this sequence.

Database cross-references. InterPro integrates a dozen domain/family signature databases into unified entries with residue-range hits. GO terms attach function/process/location labels with evidence codes. CATH codes position the fold in a four-level structural taxonomy. Organism is the NCBI-taxonomy species name.

— Where its atoms are —

Atomic coordinates in PDBx/mmCIF format — the same representation the Protein Data Bank distributes. Each line of the _atom_site loop places one backbone atom in Cartesian space (units: ångströms, origin: arbitrary).

The six renders are orthographic views along the three Cartesian axes in both directions. Representation (cartoon, sticks, or surface) and color scheme (sequence-rainbow or by-chain) vary across proteins so the training set covers all the common visualization conventions.

— Local backbone conformation —

Eight-state secondary structure (DSSP): H is the canonical α-helix, G the tighter 3₁₀-helix, I the wider π-helix; E/B are β-structure, T and S are turns and bends, and '-' is everything else. DSSP derives these from the pattern of main-chain N–H···O=C hydrogen bonds, not from the sequence.

P-SEA three-state annotation labels each residue as helix, strand, or coil based purely on the geometry of the Cα trace. It serves as a fallback when the full backbone (and thus DSSP) is unavailable.

The φ/ψ torsion pair specifies the backbone conformation at each residue. φ rotates about the N–Cα bond, ψ about the Cα–C bond. Steric clashes forbid most of the (φ, ψ) plane — the allowed regions (α-helix basin, β-sheet basin, left-handed helix) are the Ramachandran-allowed regions.

— Global shape and packing —

The geometric summary reports three shape descriptors. Rg (radius of gyration) measures how spread out the Cα atoms are about their centre of mass; compact globular proteins have small Rg, elongated or unfolded ones large. Cα contacts (<8 Å, |i−j|>4) count long-range residue pairs in spatial proximity — high for tightly packed folds, near zero for rods or random coil. The bounding-box extents give the protein's footprint along x, y, z in Å.

Solvent-accessible surface area (SASA) is the area in Å² traced out by the centre of a 1.4 Å probe sphere (a water molecule) rolled over the protein's van der Waals surface (Shrake–Rupley / Lee–Richards construction). Buried residues have near-zero SASA; fully exposed residues can exceed 200 Å². The total SASA scales roughly with the number of surface residues.

The contact map is a binary N×N matrix image: pixel (i, j) is dark where Cα_i and Cα_j are within 8 Å and |i−j|>4. Because the |i−j|>4 filter removes local helical contacts, off-diagonal stripes parallel to the main diagonal indicate parallel β-sheets; stripes perpendicular to it indicate antiparallel β-sheets. The Ramachandran plot scatters every residue's (φ, ψ) pair against the sterically allowed regions. The PAE heatmap renders the predicted-aligned-error matrix.

— Structural neighborhood —

3Di is Foldseek's structural alphabet. Each residue is assigned one of twenty discrete states based on how its Cα sits relative to its spatial (not sequential) neighbors. Aligning 3Di strings finds structural homologs roughly as well as full 3D superposition, but orders of magnitude faster.

Nearest PDB neighbors are the top structural matches found by Foldseek when searching this structure against the entire Protein Data Bank. Each hit reports a TM-score (0 to 1; >0.5 almost always implies the same fold) and an E-value. These are *structural* homologs — they may share no detectable sequence similarity.

— Confidence and disorder —

For AlphaFold models, the B-factor field carries pLDDT — the model's own estimate of local accuracy on a 0–100 scale. Regions with pLDDT<50 should be treated as essentially unmodeled; they often correspond to intrinsically disordered segments.

Crystallographic B-factors measure how much each atom's electron density is smeared out, in Å². They rise in mobile loops and surface residues and fall in the buried interior. In AlphaFold models this column is repurposed to hold pLDDT instead.

Predicted aligned error is AlphaFold's pairwise confidence. Unlike pLDDT (per-residue), PAE is per-residue-pair and captures whether two parts of the structure are correctly placed relative to each other. Units are ångströms of expected positional error.